Protein AF-A0A0G0CVB6-F1 (afdb_monomer)

Mean predicted aligned error: 8.04 Å

pLDDT: mean 78.11, std 15.66, range [34.97, 96.75]

InterPro domains:
  IPR036515 Transposase IS200-like superfamily [G3DSA:3.30.70.1290] (16-130)
  IPR036515 Transposase IS200-like superfamily [SSF143422] (37-88)

Structure (mmCIF, N/CA/C/O backbone):
data_AF-A0A0G0CVB6-F1
#
_entry.id   AF-A0A0G0CVB6-F1
#
loop_
_atom_site.group_PDB
_atom_site.id
_atom_site.type_symbol
_atom_site.label_atom_id
_atom_site.label_alt_id
_atom_site.label_comp_id
_atom_site.label_asym_id
_atom_site.label_entity_id
_atom_site.label_seq_id
_atom_site.pdbx_PDB_ins_code
_atom_site.Cartn_x
_atom_site.Cartn_y
_atom_site.Cartn_z
_atom_site.occupancy
_atom_site.B_iso_or_equiv
_atom_site.auth_seq_id
_atom_site.auth_comp_id
_atom_site.auth_asym_id
_atom_site.auth_atom_id
_atom_site.pdbx_PDB_model_num
ATOM 1 N N . MET A 1 1 ? 12.204 8.982 -23.604 1.00 40.16 1 MET A N 1
ATOM 2 C CA . MET A 1 1 ? 11.137 8.231 -22.911 1.00 40.16 1 MET A CA 1
ATOM 3 C C . MET A 1 1 ? 10.589 9.185 -21.859 1.00 40.16 1 MET A C 1
ATOM 5 O O . MET A 1 1 ? 11.362 9.600 -21.009 1.00 40.16 1 MET A O 1
ATOM 9 N N . ASN A 1 2 ? 9.362 9.689 -22.026 1.00 34.97 2 ASN A N 1
ATOM 10 C CA . ASN A 1 2 ? 8.803 10.719 -21.136 1.00 34.97 2 ASN A CA 1
ATOM 11 C C . ASN A 1 2 ? 8.639 10.155 -19.715 1.00 34.97 2 ASN A C 1
ATOM 13 O O . ASN A 1 2 ? 8.223 8.999 -19.600 1.00 34.97 2 ASN A O 1
ATOM 17 N N . PRO A 1 3 ? 8.914 10.923 -18.647 1.00 44.03 3 PRO A N 1
ATOM 18 C CA . PRO A 1 3 ? 8.557 10.484 -17.309 1.00 44.03 3 PRO A CA 1
ATOM 19 C C . PRO A 1 3 ? 7.025 10.456 -17.226 1.00 44.03 3 PRO A C 1
ATOM 21 O O . PRO A 1 3 ? 6.361 11.482 -17.336 1.00 44.03 3 PRO A O 1
ATOM 24 N N . ILE A 1 4 ? 6.458 9.257 -17.091 1.00 52.97 4 ILE A N 1
ATOM 25 C CA . ILE A 1 4 ? 5.010 9.013 -16.942 1.00 52.97 4 ILE A CA 1
ATOM 26 C C . ILE A 1 4 ? 4.499 9.503 -15.568 1.00 52.97 4 ILE A C 1
ATOM 28 O O . ILE A 1 4 ? 3.298 9.579 -15.325 1.00 52.97 4 ILE A O 1
ATOM 32 N N . ILE A 1 5 ? 5.404 9.863 -14.659 1.00 52.38 5 ILE A N 1
ATOM 33 C CA . ILE A 1 5 ? 5.138 10.044 -13.235 1.00 52.38 5 ILE A CA 1
ATOM 34 C C . ILE A 1 5 ? 5.742 11.378 -12.823 1.00 52.38 5 ILE A C 1
ATOM 36 O O . ILE A 1 5 ? 6.936 11.449 -12.571 1.00 52.38 5 ILE A O 1
ATOM 40 N N . LEU A 1 6 ? 4.944 12.444 -12.805 1.00 45.66 6 LEU A N 1
ATOM 41 C CA . LEU A 1 6 ? 5.377 13.705 -12.195 1.00 45.66 6 LEU A CA 1
ATOM 42 C C . LEU A 1 6 ? 4.565 14.089 -10.949 1.00 45.66 6 LEU A C 1
ATOM 44 O O . LEU A 1 6 ? 4.903 15.083 -10.331 1.00 45.66 6 LEU A O 1
ATOM 48 N N . ASP A 1 7 ? 3.527 13.327 -10.569 1.00 56.03 7 ASP A N 1
ATOM 49 C CA . ASP A 1 7 ? 2.565 13.750 -9.533 1.00 56.03 7 ASP A CA 1
ATOM 50 C C . ASP A 1 7 ? 1.809 12.556 -8.880 1.00 56.03 7 ASP A C 1
ATOM 52 O O . ASP A 1 7 ? 0.584 12.409 -8.993 1.00 56.03 7 ASP A O 1
ATOM 56 N N . PHE A 1 8 ? 2.519 11.644 -8.202 1.00 61.16 8 PHE A N 1
ATOM 57 C CA . PHE A 1 8 ? 1.892 10.543 -7.446 1.00 61.16 8 PHE A CA 1
ATOM 58 C C . PHE A 1 8 ? 2.161 10.665 -5.948 1.00 61.16 8 PHE A C 1
ATOM 60 O O . PHE A 1 8 ? 3.301 10.837 -5.518 1.00 61.16 8 PHE A O 1
ATOM 67 N N . PHE A 1 9 ? 1.101 10.525 -5.145 1.00 54.75 9 PHE A N 1
ATOM 68 C CA . PHE A 1 9 ? 1.210 10.468 -3.692 1.00 54.75 9 PHE A CA 1
ATOM 69 C C . PHE A 1 9 ? 0.761 9.109 -3.173 1.00 54.75 9 PHE A C 1
ATOM 71 O O . PHE A 1 9 ? -0.328 8.598 -3.443 1.00 54.75 9 PHE A O 1
ATOM 78 N N . PHE A 1 10 ? 1.638 8.520 -2.382 1.00 63.38 10 PHE A N 1
ATOM 79 C CA . PHE A 1 10 ? 1.414 7.251 -1.731 1.00 63.38 10 PHE A CA 1
ATOM 80 C C . PHE A 1 10 ? 0.739 7.459 -0.379 1.00 63.38 10 PHE A C 1
ATOM 82 O O . PHE A 1 10 ? 1.353 8.084 0.477 1.00 63.38 10 PHE A O 1
ATOM 89 N N . VAL A 1 11 ? -0.470 6.929 -0.153 1.00 56.19 11 VAL A N 1
ATOM 90 C CA . VAL A 1 11 ? -1.156 7.037 1.147 1.00 56.19 11 VAL A CA 1
ATOM 91 C C . VAL A 1 11 ? -1.375 5.659 1.757 1.00 56.19 11 VAL A C 1
ATOM 93 O O . VAL A 1 11 ? -1.956 4.762 1.144 1.00 56.19 11 VAL A O 1
ATOM 96 N N . TYR A 1 12 ? -0.943 5.485 3.003 1.00 61.19 12 TYR A N 1
ATOM 97 C CA . TYR A 1 12 ? -1.131 4.224 3.712 1.00 61.19 12 TYR A CA 1
ATOM 98 C C . TYR A 1 12 ? -1.530 4.414 5.177 1.00 61.19 12 TYR A C 1
ATOM 100 O O . TYR A 1 12 ? -1.256 5.444 5.799 1.00 61.19 12 TYR A O 1
ATOM 108 N N . PHE A 1 13 ? -2.187 3.383 5.715 1.00 61.81 13 PHE A N 1
ATOM 109 C CA . PHE A 1 13 ? -2.666 3.296 7.094 1.00 61.81 13 PHE A CA 1
ATOM 110 C C . PHE A 1 13 ? -2.200 2.018 7.758 1.00 61.81 13 PHE A C 1
ATOM 112 O O . PHE A 1 13 ? -2.210 0.964 7.129 1.00 61.81 13 PHE A O 1
ATOM 119 N N . ILE A 1 14 ? -1.916 2.084 9.057 1.00 56.88 14 ILE A N 1
ATOM 120 C CA . ILE A 1 14 ? -1.712 0.897 9.889 1.00 56.88 14 ILE A CA 1
ATOM 121 C C . ILE A 1 14 ? -2.954 0.700 10.765 1.00 56.88 14 ILE A C 1
ATOM 123 O O . ILE A 1 14 ? -3.260 1.528 11.628 1.00 56.88 14 ILE A O 1
ATOM 127 N N . PHE A 1 15 ? -3.666 -0.407 10.550 1.00 54.50 15 PHE A N 1
ATOM 128 C CA . PHE A 1 15 ? -4.798 -0.842 11.367 1.00 5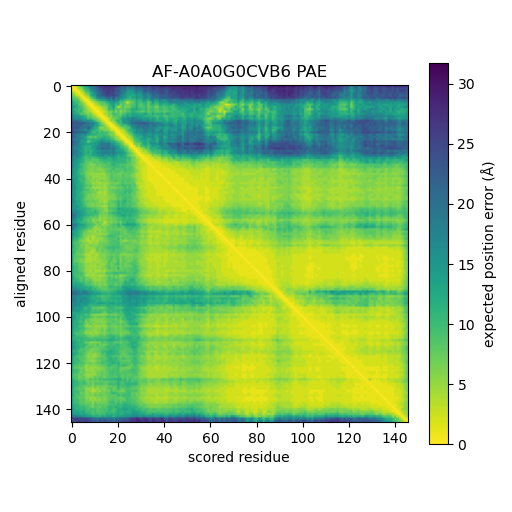4.50 15 PHE A CA 1
ATOM 129 C C . PHE A 1 15 ? -4.550 -2.263 11.887 1.00 54.50 15 PHE A C 1
ATOM 131 O O . PHE A 1 15 ? -4.541 -3.207 11.106 1.00 54.50 15 PHE A O 1
ATOM 138 N N . ASN A 1 16 ? -4.359 -2.438 13.202 1.00 51.78 16 ASN A N 1
ATOM 139 C CA . ASN A 1 16 ? -4.177 -3.757 13.838 1.00 51.78 16 ASN A CA 1
ATOM 140 C C . ASN A 1 16 ? -3.173 -4.680 13.104 1.00 51.78 16 ASN A C 1
ATOM 142 O O . ASN A 1 16 ? -3.514 -5.803 12.740 1.00 51.78 16 ASN A O 1
ATOM 146 N N . GLN A 1 17 ? -1.939 -4.209 12.875 1.00 50.50 17 GLN A N 1
ATOM 147 C CA . GLN A 1 17 ? -0.878 -4.918 12.123 1.00 50.50 17 GLN A CA 1
ATOM 148 C C . GLN A 1 17 ? -1.175 -5.160 10.627 1.00 50.50 17 GLN A C 1
ATOM 150 O O . GLN A 1 17 ? -0.349 -5.731 9.923 1.00 50.50 17 GLN A O 1
ATOM 155 N N . ILE A 1 18 ? -2.323 -4.710 10.111 1.00 53.06 18 ILE A N 1
ATOM 156 C CA . ILE A 1 18 ? -2.655 -4.740 8.687 1.00 53.06 18 ILE A CA 1
ATOM 157 C C . ILE A 1 18 ? -2.418 -3.342 8.124 1.00 53.06 18 ILE A C 1
ATOM 159 O O . ILE A 1 18 ? -3.075 -2.368 8.497 1.00 53.06 18 ILE A O 1
ATOM 163 N N . GLN A 1 19 ? -1.450 -3.244 7.222 1.00 54.12 19 GLN A N 1
ATOM 164 C CA . GLN A 1 19 ? -1.216 -2.039 6.444 1.00 54.12 19 GLN A CA 1
ATOM 165 C C . GLN A 1 19 ? -2.204 -1.999 5.270 1.00 54.12 19 GLN A C 1
ATOM 167 O O . GLN A 1 19 ? 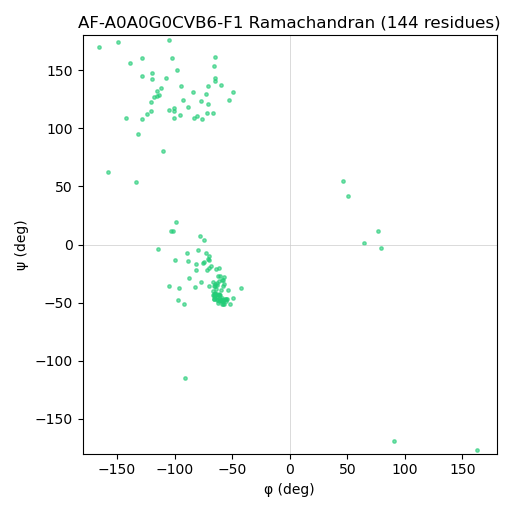-2.108 -2.818 4.353 1.00 54.12 19 GLN A O 1
ATOM 172 N N . LEU A 1 20 ? -3.161 -1.069 5.309 1.00 52.44 20 LEU A N 1
ATOM 173 C CA . LEU A 1 20 ? -4.108 -0.823 4.222 1.00 52.44 20 LEU A CA 1
ATOM 174 C C . LEU A 1 20 ? -3.543 0.268 3.305 1.00 52.44 20 LEU A C 1
ATOM 176 O O . LEU A 1 20 ? -3.224 1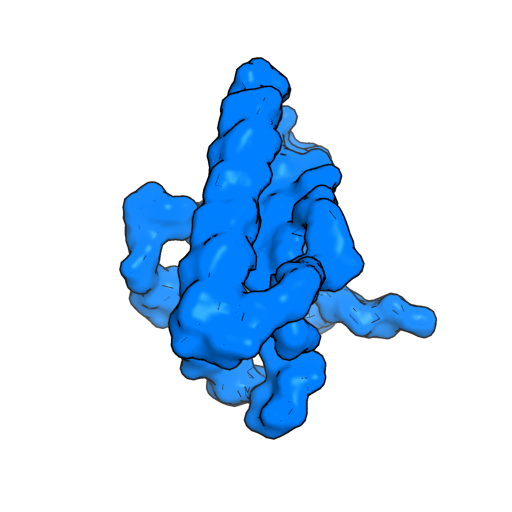.369 3.760 1.00 52.44 20 LEU A O 1
ATOM 180 N N . LEU A 1 21 ? -3.425 -0.054 2.018 1.00 49.84 21 LEU A N 1
ATOM 181 C CA . LEU A 1 21 ? -2.942 0.849 0.979 1.00 49.84 21 LEU A CA 1
ATOM 182 C C . LEU A 1 21 ? -4.101 1.550 0.271 1.00 49.84 21 LEU A C 1
ATOM 184 O O . LEU A 1 21 ? -5.038 0.885 -0.169 1.00 49.84 21 LEU A O 1
ATOM 188 N N . ILE A 1 22 ? -3.958 2.856 0.045 1.00 53.72 22 ILE A N 1
ATOM 189 C CA . ILE A 1 22 ? -4.740 3.610 -0.935 1.00 53.72 22 ILE A CA 1
ATOM 190 C C . ILE A 1 22 ? -3.745 4.377 -1.825 1.00 53.72 22 ILE A C 1
ATOM 192 O O . ILE A 1 22 ? -3.116 5.335 -1.386 1.00 53.72 22 ILE A O 1
ATOM 196 N N . ILE A 1 23 ? -3.575 3.959 -3.083 1.00 50.38 23 ILE A N 1
ATOM 197 C CA . ILE A 1 23 ? -2.792 4.739 -4.059 1.00 50.38 23 ILE A CA 1
ATOM 198 C C . ILE A 1 23 ? -3.666 5.907 -4.519 1.00 50.38 23 ILE A C 1
ATOM 200 O O . ILE A 1 23 ? -4.767 5.677 -5.019 1.00 50.38 23 ILE A O 1
ATOM 204 N N . LEU A 1 24 ? -3.188 7.145 -4.362 1.00 50.28 24 LEU A N 1
ATOM 205 C CA . LEU A 1 24 ? -3.894 8.343 -4.818 1.00 50.28 24 LEU A CA 1
ATOM 206 C C . LEU A 1 24 ? -3.036 9.109 -5.825 1.00 50.28 24 LEU A C 1
ATOM 208 O O . LEU A 1 24 ? -1.984 9.663 -5.512 1.00 50.28 24 LEU A O 1
ATOM 212 N N . VAL A 1 25 ? -3.520 9.169 -7.061 1.00 50.84 25 VAL A N 1
ATOM 213 C CA . VAL A 1 25 ? -2.938 10.025 -8.100 1.00 50.84 25 VAL A CA 1
ATOM 214 C C . VAL A 1 25 ? -3.265 11.473 -7.741 1.00 50.84 25 VAL A C 1
ATOM 216 O O . VAL A 1 25 ? -4.441 11.801 -7.580 1.00 50.84 25 VAL A O 1
ATOM 219 N N . SER A 1 26 ? -2.254 12.325 -7.556 1.00 50.38 26 SER A N 1
ATOM 220 C CA . SER A 1 26 ? -2.474 13.679 -7.037 1.00 50.38 26 SER A CA 1
ATOM 221 C C . SER A 1 26 ? -1.563 14.693 -7.718 1.00 50.38 26 SER A C 1
ATOM 223 O O . SER A 1 26 ? -0.386 14.765 -7.394 1.00 50.38 26 SER A O 1
ATOM 225 N N . ILE A 1 27 ? -2.139 15.548 -8.564 1.00 47.53 27 ILE A N 1
ATOM 226 C CA . ILE A 1 27 ? -1.517 16.820 -8.969 1.00 47.53 27 ILE A CA 1
ATOM 227 C C . ILE A 1 27 ? -1.422 17.720 -7.726 1.00 47.53 27 ILE A C 1
ATOM 229 O O . ILE A 1 27 ? -2.347 17.724 -6.911 1.00 47.53 27 ILE A O 1
ATOM 233 N N . LEU A 1 28 ? -0.355 18.512 -7.583 1.00 45.12 28 LEU A N 1
ATOM 234 C CA . LEU A 1 28 ? -0.051 19.368 -6.417 1.00 45.12 28 LEU A CA 1
ATOM 235 C C . LEU A 1 28 ? -1.258 20.152 -5.833 1.00 45.12 28 LEU A C 1
ATOM 237 O O . LEU A 1 28 ? -1.411 20.253 -4.617 1.00 45.12 28 LEU A O 1
ATOM 241 N N . HIS A 1 29 ? -2.171 20.652 -6.675 1.00 50.66 29 HIS A N 1
ATOM 242 C CA . HIS A 1 29 ? -3.380 21.397 -6.264 1.00 50.66 29 HIS A CA 1
ATOM 243 C C . HIS A 1 29 ? -4.514 20.523 -5.682 1.00 50.66 29 HIS A C 1
ATOM 245 O O . HIS A 1 29 ? -5.454 21.016 -5.060 1.00 50.66 29 HIS A O 1
ATOM 251 N N . ILE A 1 30 ? -4.451 19.211 -5.895 1.00 59.91 30 ILE A N 1
ATOM 252 C CA . ILE A 1 30 ? -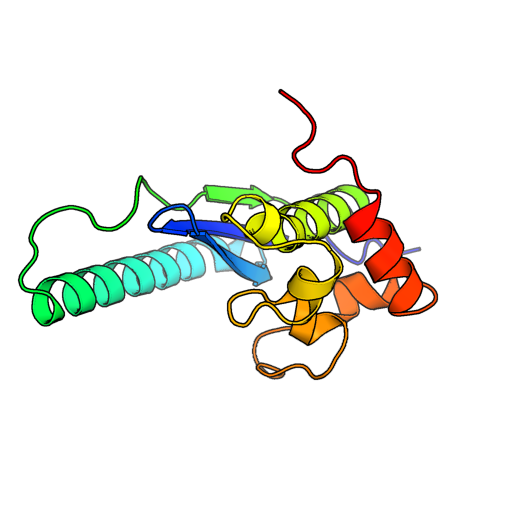5.433 18.217 -5.445 1.00 59.91 30 ILE A CA 1
ATOM 253 C C . ILE A 1 30 ? -5.077 17.717 -4.035 1.00 59.91 30 ILE A C 1
ATOM 255 O O . ILE A 1 30 ? -5.933 17.164 -3.342 1.00 59.91 30 ILE A O 1
ATOM 259 N N . LEU A 1 31 ? -3.854 17.983 -3.558 1.00 63.09 31 LEU A N 1
ATOM 260 C CA . LEU A 1 31 ? -3.372 17.492 -2.271 1.00 63.09 31 LEU A CA 1
ATOM 261 C C . LEU A 1 31 ? -4.266 17.910 -1.115 1.00 63.09 31 LEU A C 1
ATOM 263 O O . LEU A 1 31 ? -4.710 17.038 -0.384 1.00 63.09 31 LEU A O 1
ATOM 267 N N . GLU A 1 32 ? -4.617 19.187 -0.962 1.00 66.56 32 GLU A N 1
ATOM 268 C CA . GLU A 1 32 ? -5.479 19.614 0.153 1.00 66.56 32 GLU A CA 1
ATOM 269 C C . GLU A 1 32 ? -6.855 18.935 0.144 1.00 66.56 32 GLU A C 1
ATOM 271 O O . GLU A 1 32 ? -7.353 18.507 1.189 1.00 66.56 32 GLU A O 1
ATOM 276 N N . LYS A 1 33 ? -7.450 18.757 -1.041 1.00 71.25 33 LYS A N 1
ATOM 277 C CA . LYS A 1 33 ? -8.730 18.050 -1.189 1.00 71.25 33 LYS A CA 1
ATOM 278 C C . LYS A 1 33 ? -8.597 16.580 -0.799 1.00 71.25 33 LYS A C 1
ATOM 280 O O . LYS A 1 33 ? -9.456 16.054 -0.095 1.00 71.25 33 LYS A O 1
ATOM 285 N N . ILE A 1 34 ? -7.503 15.941 -1.203 1.00 74.56 34 ILE A N 1
ATOM 286 C CA . ILE A 1 34 ? -7.185 14.557 -0.850 1.00 74.56 34 ILE A CA 1
ATOM 287 C C . ILE A 1 34 ? -6.938 14.416 0.652 1.00 74.56 34 ILE A C 1
ATOM 289 O O . ILE A 1 34 ? -7.497 13.508 1.265 1.00 74.56 34 ILE A O 1
ATOM 293 N N . LYS A 1 35 ? -6.193 15.339 1.271 1.00 77.50 35 LYS A N 1
ATOM 294 C CA . LYS A 1 35 ? -5.965 15.356 2.723 1.00 77.50 35 LYS A CA 1
ATOM 295 C C . LYS A 1 35 ? -7.292 15.373 3.487 1.00 77.50 35 LYS A C 1
ATOM 297 O O . LYS A 1 35 ? -7.478 14.571 4.403 1.00 77.50 35 LYS A O 1
ATOM 302 N N . ASN A 1 36 ? -8.225 16.238 3.083 1.00 81.88 36 ASN A N 1
ATOM 303 C CA . ASN A 1 36 ? -9.550 16.334 3.700 1.00 81.88 36 ASN A CA 1
ATOM 304 C C . ASN A 1 36 ? -10.396 15.078 3.461 1.00 81.88 36 ASN A C 1
ATOM 306 O O . ASN A 1 36 ? -11.019 14.575 4.396 1.00 81.88 36 ASN A O 1
ATOM 310 N N . LEU A 1 37 ? -10.393 14.536 2.241 1.00 82.19 37 LEU A N 1
ATOM 311 C CA . LEU A 1 37 ? -11.111 13.303 1.915 1.00 82.19 37 LEU A CA 1
ATOM 312 C C . LEU A 1 37 ? -10.622 12.128 2.771 1.00 82.19 37 LEU A C 1
ATOM 314 O O . LEU A 1 37 ? -11.424 11.412 3.371 1.00 82.19 37 LEU A O 1
ATOM 318 N N . ILE A 1 38 ? -9.304 11.967 2.868 1.00 80.50 38 ILE A N 1
ATOM 319 C CA . ILE A 1 38 ? -8.662 10.949 3.693 1.00 80.50 38 ILE A CA 1
ATOM 320 C C . ILE A 1 38 ? -9.038 11.132 5.166 1.00 80.50 38 ILE A C 1
ATOM 322 O O . ILE A 1 38 ? -9.435 10.172 5.826 1.00 80.50 38 ILE A O 1
ATOM 326 N N . TYR A 1 39 ? -8.945 12.358 5.684 1.00 84.31 39 TYR A N 1
ATOM 327 C CA . TYR A 1 39 ? -9.321 12.660 7.061 1.00 84.31 39 TYR A CA 1
ATOM 328 C C . TYR A 1 39 ? -10.772 12.252 7.356 1.00 84.31 39 TYR A C 1
ATOM 330 O O . TYR A 1 39 ? -11.035 11.565 8.345 1.00 84.31 39 TYR A O 1
ATOM 338 N N . LEU A 1 40 ? -11.706 12.606 6.468 1.00 87.44 40 LEU A N 1
ATOM 339 C CA . LEU A 1 40 ? -13.117 12.241 6.597 1.00 87.44 40 LEU A CA 1
ATOM 340 C C . LEU A 1 40 ? -13.335 10.723 6.525 1.00 87.44 40 LEU A C 1
ATOM 342 O O . LEU A 1 40 ? -14.140 10.189 7.292 1.00 87.44 40 LEU A O 1
ATOM 346 N N . LEU A 1 41 ? -12.602 10.012 5.666 1.00 84.06 41 LEU A N 1
ATOM 347 C CA . LEU A 1 41 ? -12.654 8.551 5.567 1.00 84.06 41 LEU A CA 1
ATOM 348 C C . LEU A 1 41 ? -12.200 7.879 6.874 1.00 84.06 41 LEU A C 1
ATOM 350 O O . LEU A 1 41 ? -12.916 7.046 7.429 1.00 84.06 41 LEU A O 1
ATOM 354 N N . ILE A 1 42 ? -11.045 8.280 7.410 1.00 84.19 42 ILE A N 1
ATOM 355 C CA . ILE A 1 42 ? -10.508 7.754 8.676 1.00 84.19 42 ILE A CA 1
ATOM 356 C C . ILE A 1 42 ? -11.477 8.035 9.823 1.00 84.19 42 ILE A C 1
ATOM 358 O O . ILE A 1 42 ? -11.765 7.152 10.637 1.00 84.19 42 ILE A O 1
ATOM 362 N N . LEU A 1 43 ? -11.973 9.273 9.906 1.00 88.69 43 LEU A N 1
ATOM 363 C CA . LEU A 1 43 ? -12.843 9.718 10.985 1.00 88.69 43 LEU A CA 1
ATOM 364 C C . LEU A 1 43 ? -14.183 8.980 10.956 1.00 88.69 43 LEU A C 1
ATOM 366 O O . LEU A 1 43 ? -14.639 8.496 11.994 1.00 88.69 43 LEU A O 1
ATOM 370 N N . SER A 1 44 ? -14.805 8.879 9.780 1.00 90.00 44 SER A N 1
ATOM 371 C CA . SER A 1 44 ? -16.077 8.172 9.608 1.00 90.00 44 SER A CA 1
ATOM 372 C C . SER A 1 44 ? -15.934 6.685 9.933 1.00 90.00 44 SER A C 1
ATOM 374 O O . SER A 1 44 ? -16.733 6.162 10.713 1.00 90.00 44 SER A O 1
ATOM 376 N N . TYR A 1 45 ? -14.873 6.029 9.452 1.00 87.44 45 TYR A N 1
ATOM 377 C CA . TYR A 1 45 ? -14.606 4.627 9.768 1.00 87.44 45 TYR A CA 1
ATOM 378 C C . TYR A 1 45 ? -14.325 4.408 11.260 1.00 87.44 45 TYR A C 1
ATOM 380 O O . TYR A 1 45 ? -14.881 3.490 11.861 1.00 87.44 45 TYR A O 1
ATOM 388 N N . THR A 1 46 ? -13.533 5.284 11.890 1.00 88.12 46 THR A N 1
ATOM 389 C CA . THR A 1 46 ? -13.257 5.231 13.336 1.00 88.12 46 THR A CA 1
ATOM 390 C C . THR A 1 46 ? -14.544 5.322 14.147 1.00 88.12 46 THR A C 1
ATOM 392 O O . THR A 1 46 ? -14.775 4.500 15.034 1.00 88.12 46 THR A O 1
ATOM 395 N N . LYS A 1 47 ? -15.413 6.290 13.821 1.00 91.81 47 LYS A N 1
ATOM 396 C CA . LYS A 1 47 ? -16.712 6.464 14.487 1.00 91.81 47 LYS A CA 1
ATOM 397 C C . LYS A 1 47 ? -17.600 5.235 14.305 1.00 91.81 47 LYS A C 1
ATOM 399 O O . LYS A 1 47 ? -18.125 4.724 15.292 1.00 91.81 47 LYS A O 1
ATOM 404 N N . TYR A 1 48 ? -17.723 4.738 13.073 1.00 92.50 48 TYR A N 1
ATOM 405 C CA . TYR A 1 48 ? -18.499 3.536 12.764 1.00 92.50 48 TYR A CA 1
ATOM 406 C C . TYR A 1 48 ? -18.006 2.317 13.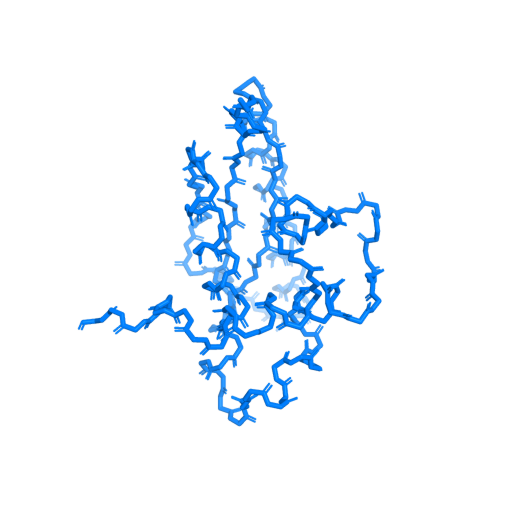552 1.00 92.50 48 TYR A C 1
ATOM 408 O O . TYR A 1 48 ? -18.797 1.644 14.211 1.00 92.50 48 TYR A O 1
ATOM 416 N N . PHE A 1 49 ? -16.701 2.041 13.517 1.00 89.38 49 PHE A N 1
ATOM 417 C CA . PHE A 1 49 ? -16.110 0.882 14.180 1.00 89.38 49 PHE A CA 1
ATOM 418 C C . PHE A 1 49 ? -16.300 0.954 15.698 1.00 89.38 49 PHE A C 1
ATOM 420 O O . PHE A 1 49 ? -16.742 -0.016 16.315 1.00 89.38 49 PHE A O 1
ATOM 427 N N . ASN A 1 50 ? -16.019 2.112 16.300 1.00 91.50 50 ASN A N 1
ATOM 428 C CA . ASN A 1 50 ? -16.188 2.318 17.734 1.00 91.50 50 ASN A CA 1
ATOM 429 C C . ASN A 1 50 ? -17.648 2.136 18.166 1.00 91.50 50 ASN A C 1
ATOM 431 O O . ASN A 1 50 ? -17.901 1.434 19.144 1.00 91.50 50 ASN A O 1
ATOM 435 N N . ALA A 1 51 ? -18.605 2.672 17.402 1.00 95.25 51 ALA A N 1
ATOM 436 C CA . ALA A 1 51 ? -20.029 2.476 17.665 1.00 95.25 51 ALA A CA 1
ATOM 437 C C . ALA A 1 51 ? -20.441 0.998 17.543 1.00 95.25 51 ALA A C 1
ATOM 439 O O . ALA A 1 51 ? -21.077 0.455 18.447 1.00 95.25 51 ALA A O 1
ATOM 440 N N . LYS A 1 52 ? -20.032 0.320 16.462 1.00 93.94 52 LYS A N 1
ATOM 441 C CA . LYS A 1 52 ? -20.372 -1.087 16.197 1.00 93.94 52 LYS A CA 1
ATOM 442 C C . LYS A 1 52 ? -19.847 -2.037 17.272 1.00 93.94 52 LYS A C 1
ATOM 444 O O . LYS A 1 52 ? -20.560 -2.945 17.686 1.00 93.94 52 LYS A O 1
ATOM 449 N N . TYR A 1 53 ? -18.607 -1.836 17.712 1.00 92.25 53 TYR A N 1
ATOM 450 C CA . TYR A 1 53 ? -17.933 -2.727 18.661 1.00 92.25 53 TYR A CA 1
ATOM 451 C C . TYR A 1 53 ? -17.922 -2.192 20.099 1.00 92.25 53 TYR A C 1
ATOM 453 O O . TYR A 1 53 ? -17.215 -2.744 20.938 1.00 92.25 53 TYR A O 1
ATOM 461 N N . LYS A 1 54 ? -18.695 -1.133 20.391 1.00 94.69 54 LYS A N 1
ATOM 462 C CA . LYS A 1 54 ? -18.789 -0.488 21.715 1.00 94.69 54 LYS A CA 1
ATOM 463 C C . LYS A 1 54 ? -17.415 -0.135 22.308 1.00 94.69 54 LYS A C 1
ATOM 465 O O . LYS A 1 54 ? -17.159 -0.349 23.490 1.00 94.69 54 LYS A O 1
ATOM 470 N N . ARG A 1 55 ? -16.514 0.380 21.467 1.00 91.88 55 ARG A N 1
ATOM 471 C CA . ARG A 1 55 ? -15.169 0.831 21.853 1.00 91.88 55 ARG A CA 1
ATOM 472 C C . ARG A 1 55 ? -15.113 2.350 21.957 1.00 91.88 55 ARG A C 1
ATOM 474 O O . ARG A 1 55 ? -15.915 3.058 21.356 1.00 91.88 55 ARG A O 1
ATOM 481 N N . THR A 1 56 ? -14.112 2.844 22.670 1.00 88.38 56 THR A N 1
ATOM 482 C CA . THR A 1 56 ? -13.759 4.264 22.745 1.00 88.38 56 THR A CA 1
ATOM 483 C C . THR A 1 56 ? -12.270 4.443 22.437 1.00 88.38 56 THR A C 1
ATOM 485 O O . THR A 1 56 ? -11.491 3.489 22.500 1.00 88.38 56 THR A O 1
ATOM 488 N N . GLY A 1 57 ? -11.872 5.663 22.069 1.00 85.56 57 GLY A N 1
ATOM 489 C CA . GLY A 1 57 ? -10.477 6.008 21.782 1.00 85.56 57 GLY A CA 1
ATOM 490 C C . GLY A 1 57 ? -10.051 5.828 20.321 1.00 85.56 57 GLY A C 1
ATOM 491 O O . GLY A 1 57 ? -10.874 5.662 19.415 1.00 85.56 57 GLY A O 1
ATOM 492 N N . HIS A 1 58 ? -8.738 5.925 20.100 1.00 83.25 58 HIS A N 1
ATOM 493 C CA . HIS A 1 58 ? -8.123 5.875 18.775 1.00 83.25 58 HIS A CA 1
ATOM 494 C C . HIS A 1 58 ? -8.182 4.467 18.175 1.00 83.25 58 HIS A C 1
ATOM 496 O O . HIS A 1 58 ? -7.911 3.475 18.852 1.00 83.25 58 HIS A O 1
ATOM 502 N N . LEU A 1 59 ? -8.525 4.393 16.886 1.00 84.06 59 LEU A N 1
ATOM 503 C CA . LEU A 1 59 ? -8.565 3.140 16.131 1.00 84.06 59 LEU A CA 1
ATOM 504 C C . LEU A 1 59 ? -7.274 2.884 15.338 1.00 84.06 59 LEU A C 1
ATOM 506 O O . LEU A 1 59 ? -6.823 1.746 15.229 1.00 84.06 59 LEU A O 1
ATOM 510 N N . PHE A 1 60 ? -6.695 3.947 14.785 1.00 82.12 60 PHE A N 1
ATOM 511 C CA . PHE A 1 60 ? -5.463 3.918 14.001 1.00 82.12 60 PHE A CA 1
ATOM 512 C C . PHE A 1 60 ? -4.268 4.306 14.876 1.00 82.12 60 PHE A C 1
ATOM 514 O O . PHE A 1 60 ? -4.414 5.093 15.810 1.00 82.12 60 PHE A O 1
ATOM 521 N N . GLN A 1 61 ? -3.085 3.777 14.557 1.00 75.62 61 GLN A N 1
ATOM 522 C CA . GLN A 1 61 ? -1.851 4.000 15.330 1.00 75.62 61 GLN A CA 1
ATOM 523 C C . GLN A 1 61 ? -1.179 5.364 15.073 1.00 75.62 61 GLN A C 1
ATOM 525 O O . GLN A 1 61 ? -0.082 5.611 15.561 1.00 75.62 61 GLN A O 1
ATOM 530 N N . GLY A 1 62 ? -1.821 6.255 14.315 1.00 77.06 62 GLY A N 1
ATOM 531 C CA . GLY A 1 62 ? -1.297 7.576 13.988 1.00 77.06 62 GLY A CA 1
ATOM 532 C C . GLY A 1 62 ? -2.007 8.206 12.787 1.00 77.06 62 GLY A C 1
ATOM 533 O O . GLY A 1 62 ? -2.963 7.622 12.261 1.00 77.06 62 GLY A O 1
ATOM 534 N N . PRO A 1 63 ? -1.562 9.400 12.357 1.00 74.00 63 PRO A N 1
ATOM 535 C CA . PRO A 1 63 ? -2.000 9.991 11.098 1.00 74.00 63 PRO A CA 1
ATOM 536 C C . PRO A 1 63 ? -1.544 9.138 9.904 1.00 74.00 63 PRO A C 1
ATOM 538 O O . PRO A 1 63 ? -0.618 8.334 10.016 1.00 74.00 63 PRO A O 1
ATOM 541 N N . TYR A 1 64 ? -2.177 9.337 8.746 1.00 75.56 64 TYR A N 1
ATOM 542 C CA . TYR A 1 64 ? -1.640 8.785 7.503 1.00 75.56 64 TYR A CA 1
ATOM 543 C C . TYR A 1 64 ? -0.316 9.442 7.161 1.00 75.56 64 TYR A C 1
ATOM 545 O O . TYR A 1 64 ? -0.068 10.601 7.499 1.00 75.56 64 TYR A O 1
ATOM 553 N N . GLN A 1 65 ? 0.497 8.702 6.426 1.00 72.44 65 GLN A N 1
ATOM 554 C CA . GLN A 1 65 ? 1.683 9.245 5.797 1.00 72.44 65 GLN A CA 1
ATOM 555 C C . GLN A 1 65 ? 1.451 9.346 4.296 1.00 72.44 65 GLN A C 1
ATOM 557 O O . GLN A 1 65 ? 0.776 8.497 3.708 1.00 72.44 65 GLN A O 1
ATOM 562 N N . ALA A 1 66 ? 1.991 10.414 3.712 1.00 74.81 66 ALA A N 1
ATOM 563 C CA . ALA A 1 66 ? 1.984 10.652 2.283 1.00 74.81 66 ALA A CA 1
ATOM 564 C C . ALA A 1 66 ? 3.430 10.758 1.795 1.00 74.81 66 ALA A C 1
ATOM 566 O O . ALA A 1 66 ? 4.172 11.600 2.299 1.00 74.81 66 ALA A O 1
ATOM 567 N N . VAL A 1 67 ? 3.825 9.913 0.846 1.00 75.31 67 VAL A N 1
ATOM 568 C CA . VAL A 1 67 ? 5.164 9.955 0.238 1.00 75.31 67 VAL A CA 1
ATOM 569 C C . VAL A 1 67 ? 5.021 10.359 -1.223 1.00 75.31 67 VAL A C 1
ATOM 571 O O . VAL A 1 67 ? 4.195 9.787 -1.937 1.00 75.31 67 VAL A O 1
ATOM 574 N N . HIS A 1 68 ? 5.791 11.364 -1.640 1.00 80.19 68 HIS A N 1
ATOM 575 C CA . HIS A 1 68 ? 5.890 11.756 -3.041 1.00 80.19 68 HIS A CA 1
ATOM 576 C C . HIS A 1 68 ? 6.701 10.704 -3.800 1.00 80.19 68 HIS A C 1
ATOM 578 O O . HIS A 1 68 ? 7.767 10.300 -3.330 1.00 80.19 68 HIS A O 1
ATOM 584 N N . VAL A 1 69 ? 6.161 10.233 -4.923 1.00 81.00 69 VAL A N 1
ATOM 585 C CA . VAL A 1 69 ? 6.812 9.232 -5.771 1.00 81.00 69 VAL A CA 1
ATOM 586 C C . VAL A 1 69 ? 7.463 9.939 -6.951 1.00 81.00 69 VAL A C 1
ATOM 588 O O . VAL A 1 69 ? 6.765 10.449 -7.825 1.00 81.00 69 VAL A O 1
ATOM 591 N N . GLU A 1 70 ? 8.789 9.981 -6.947 1.00 81.75 70 GLU A N 1
ATOM 592 C CA . GLU A 1 70 ? 9.608 10.748 -7.890 1.00 81.75 70 GLU A CA 1
ATOM 593 C C . GLU A 1 70 ? 9.917 9.965 -9.168 1.00 81.75 70 GLU A C 1
ATOM 595 O O . GLU A 1 70 ? 10.070 10.558 -10.235 1.00 81.75 70 GLU A O 1
ATOM 600 N N . ASP A 1 71 ? 9.973 8.634 -9.081 1.00 84.44 71 ASP A N 1
ATOM 601 C CA . ASP A 1 71 ? 10.327 7.784 -10.210 1.00 84.44 71 ASP A CA 1
ATOM 602 C C . ASP A 1 71 ? 9.650 6.399 -10.186 1.00 84.44 71 ASP A C 1
ATOM 604 O O . ASP A 1 71 ? 8.928 6.003 -9.262 1.00 84.44 71 ASP A O 1
ATOM 608 N N . ASN A 1 72 ? 9.873 5.656 -11.272 1.00 88.00 72 ASN A N 1
ATOM 609 C CA . ASN A 1 72 ? 9.372 4.297 -11.443 1.00 88.00 72 ASN A CA 1
ATOM 610 C C . ASN A 1 72 ? 9.985 3.310 -10.443 1.00 88.00 72 ASN A C 1
ATOM 612 O O . ASN A 1 72 ? 9.295 2.395 -10.006 1.00 88.00 72 ASN A O 1
ATOM 616 N N . GLU A 1 73 ? 11.257 3.464 -10.079 1.00 90.56 73 GLU A N 1
ATOM 617 C CA . GLU A 1 73 ? 11.928 2.540 -9.164 1.00 90.56 73 GLU A CA 1
ATOM 618 C C . GLU A 1 73 ? 11.289 2.610 -7.775 1.00 90.56 73 GLU A C 1
ATOM 620 O O . GLU A 1 73 ? 10.900 1.584 -7.209 1.00 90.56 73 GLU A O 1
ATOM 625 N N . GLN A 1 74 ? 11.058 3.823 -7.277 1.00 87.00 74 GLN A N 1
ATOM 626 C CA . GLN A 1 74 ? 10.342 4.087 -6.040 1.00 87.00 74 GLN A CA 1
ATOM 627 C C . GLN A 1 74 ? 8.899 3.571 -6.109 1.00 87.00 74 GLN A C 1
ATOM 629 O O . GLN A 1 74 ? 8.428 2.947 -5.153 1.00 87.00 74 GLN A O 1
ATOM 634 N N . LEU A 1 75 ? 8.196 3.770 -7.235 1.00 86.94 75 LEU A N 1
ATOM 635 C CA . LEU A 1 75 ? 6.846 3.230 -7.436 1.00 86.94 75 LEU A CA 1
ATOM 636 C C . LEU A 1 75 ? 6.827 1.697 -7.328 1.00 86.94 75 LEU A C 1
ATOM 638 O O . LEU A 1 75 ? 5.976 1.128 -6.636 1.00 86.94 75 LEU A O 1
ATOM 642 N N . LEU A 1 76 ? 7.762 1.024 -8.001 1.00 91.19 76 LEU A N 1
ATOM 643 C CA . LEU A 1 76 ? 7.880 -0.430 -7.987 1.00 91.19 76 LEU A CA 1
ATOM 644 C C . LEU A 1 76 ? 8.263 -0.943 -6.594 1.00 91.19 76 LEU A C 1
ATOM 646 O O . LEU A 1 76 ? 7.641 -1.889 -6.102 1.00 91.19 76 LEU A O 1
ATOM 650 N N . HIS A 1 77 ? 9.219 -0.296 -5.923 1.00 90.00 77 HIS A N 1
ATOM 651 C CA . HIS A 1 77 ? 9.607 -0.627 -4.553 1.00 90.00 77 HIS A CA 1
ATOM 652 C C . HIS A 1 77 ? 8.420 -0.512 -3.589 1.00 90.00 77 HIS A C 1
ATOM 654 O O . HIS A 1 77 ? 8.138 -1.454 -2.845 1.00 90.00 77 HIS A O 1
ATOM 660 N N . LEU A 1 78 ? 7.672 0.597 -3.641 1.00 86.56 78 LEU A N 1
ATOM 661 C CA . LEU A 1 78 ? 6.461 0.781 -2.841 1.00 86.56 78 LEU A CA 1
ATOM 662 C C . LEU A 1 78 ? 5.447 -0.322 -3.137 1.00 86.56 78 LEU A C 1
ATOM 664 O O . LEU A 1 78 ? 4.965 -0.968 -2.208 1.00 86.56 78 LEU A O 1
ATOM 668 N N . SER A 1 79 ? 5.170 -0.602 -4.413 1.00 89.12 79 SER A N 1
ATOM 669 C CA . SER A 1 79 ? 4.255 -1.677 -4.799 1.00 89.12 79 SER A CA 1
ATOM 670 C C . SER A 1 79 ? 4.644 -3.024 -4.181 1.00 89.12 79 SER A C 1
ATOM 672 O O . SER A 1 79 ? 3.779 -3.703 -3.620 1.00 89.12 79 SER A O 1
ATOM 674 N N . ALA A 1 80 ? 5.923 -3.405 -4.256 1.00 91.06 80 ALA A N 1
ATOM 675 C CA . ALA A 1 80 ? 6.417 -4.640 -3.657 1.00 91.06 80 ALA A CA 1
ATOM 676 C C . ALA A 1 80 ? 6.299 -4.617 -2.130 1.00 91.06 80 ALA A C 1
ATOM 678 O O . ALA A 1 80 ? 5.831 -5.596 -1.546 1.00 91.06 80 ALA A O 1
A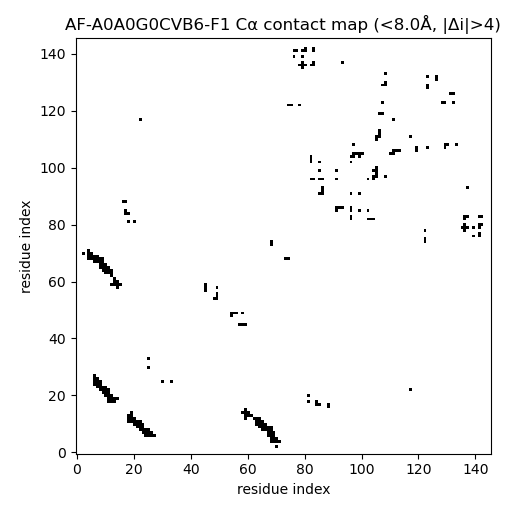TOM 679 N N . TYR A 1 81 ? 6.643 -3.495 -1.490 1.00 87.75 81 TYR A N 1
ATOM 680 C CA . TYR A 1 81 ? 6.501 -3.303 -0.049 1.00 87.75 81 TYR A CA 1
ATOM 681 C C . TYR A 1 81 ? 5.076 -3.631 0.408 1.00 87.75 81 TYR A C 1
ATOM 683 O O . TYR A 1 81 ? 4.901 -4.483 1.281 1.00 87.75 81 TYR A O 1
ATOM 691 N N . ILE A 1 82 ? 4.049 -3.053 -0.234 1.00 84.56 82 ILE A N 1
ATOM 692 C CA . ILE A 1 82 ? 2.657 -3.309 0.172 1.00 84.56 82 ILE A CA 1
ATOM 693 C C . ILE A 1 82 ? 2.263 -4.752 -0.064 1.00 84.56 82 ILE A C 1
ATOM 695 O O . ILE A 1 82 ? 1.643 -5.383 0.792 1.00 84.56 82 ILE A O 1
ATOM 699 N N . HIS A 1 83 ? 2.571 -5.285 -1.242 1.00 88.19 83 HIS A N 1
ATOM 700 C CA . HIS A 1 83 ? 2.154 -6.639 -1.574 1.00 88.19 83 HIS A CA 1
ATOM 701 C C . HIS A 1 83 ? 2.879 -7.687 -0.737 1.00 88.19 83 HIS A C 1
ATOM 703 O O . HIS A 1 83 ? 2.341 -8.779 -0.575 1.00 88.19 83 HIS A O 1
ATOM 709 N N . LYS A 1 84 ? 4.013 -7.342 -0.110 1.00 87.62 84 LYS A N 1
ATOM 710 C CA . LYS A 1 84 ? 4.667 -8.142 0.932 1.00 87.62 84 LYS A CA 1
ATOM 711 C C . LYS A 1 84 ? 4.053 -7.957 2.328 1.00 87.62 84 LYS A C 1
ATOM 713 O O . LYS A 1 84 ? 4.252 -8.848 3.150 1.00 87.62 84 LYS A O 1
ATOM 718 N N . ASN A 1 85 ? 3.257 -6.914 2.605 1.00 83.12 85 ASN A N 1
ATOM 719 C CA . ASN A 1 85 ? 2.642 -6.675 3.927 1.00 83.12 85 ASN A CA 1
ATOM 720 C C . ASN A 1 85 ? 1.940 -7.894 4.525 1.00 83.12 85 ASN A C 1
ATOM 722 O O . ASN A 1 85 ? 2.186 -8.195 5.693 1.00 83.12 85 ASN A O 1
ATOM 726 N N . PRO A 1 86 ? 1.113 -8.650 3.774 1.00 84.44 86 PRO A N 1
ATOM 727 C CA . PRO A 1 86 ? 0.439 -9.798 4.359 1.00 84.44 86 PRO A CA 1
ATOM 728 C C . PRO A 1 86 ? 1.394 -10.884 4.871 1.00 84.44 86 PRO A C 1
ATOM 730 O O . PRO A 1 86 ? 0.972 -11.666 5.713 1.00 84.44 86 PRO A O 1
ATOM 733 N N . LYS A 1 87 ? 2.660 -10.940 4.416 1.00 83.62 87 LYS A N 1
ATOM 734 C CA . LYS A 1 87 ? 3.659 -11.908 4.912 1.00 83.62 87 LYS A CA 1
ATOM 735 C C . LYS A 1 87 ? 4.007 -11.700 6.393 1.00 83.62 87 LYS A C 1
ATOM 737 O O . LYS A 1 87 ? 4.466 -12.638 7.034 1.00 83.62 87 LYS A O 1
ATOM 742 N N . GLU A 1 88 ? 3.769 -10.511 6.951 1.00 79.00 88 GLU A N 1
ATOM 743 C CA . GLU A 1 88 ? 3.957 -10.233 8.387 1.00 79.00 88 GLU A CA 1
ATOM 744 C C . GLU A 1 88 ? 2.853 -10.857 9.256 1.00 79.00 88 GLU A C 1
ATOM 746 O O . GLU A 1 88 ? 2.996 -10.996 10.472 1.00 79.00 88 GLU A O 1
ATOM 751 N N . ILE A 1 89 ? 1.747 -11.277 8.639 1.00 77.31 89 ILE A N 1
ATOM 752 C CA . ILE A 1 89 ? 0.650 -11.955 9.318 1.00 77.31 89 ILE A CA 1
ATOM 753 C C . ILE A 1 89 ? 0.985 -13.444 9.418 1.00 77.31 89 ILE A C 1
ATOM 755 O O . ILE A 1 89 ? 1.327 -14.098 8.427 1.00 77.31 89 ILE A O 1
ATOM 759 N N . LYS A 1 90 ? 0.836 -14.014 10.622 1.00 67.44 90 LYS A N 1
ATOM 760 C CA . LYS A 1 90 ? 1.075 -15.445 10.863 1.00 67.44 90 LYS A CA 1
ATOM 761 C C . LYS A 1 90 ? 0.337 -16.298 9.818 1.00 67.44 90 LYS A C 1
ATOM 763 O O . LYS A 1 90 ? -0.865 -16.142 9.614 1.00 67.44 90 LYS A O 1
ATOM 768 N N . ASN A 1 91 ? 1.056 -17.247 9.217 1.00 74.81 91 ASN A N 1
ATOM 769 C CA . ASN A 1 91 ? 0.562 -18.250 8.260 1.00 74.81 91 ASN A CA 1
ATOM 770 C C . ASN A 1 91 ? 0.284 -17.785 6.818 1.00 74.81 91 ASN A C 1
ATOM 772 O O . ASN A 1 91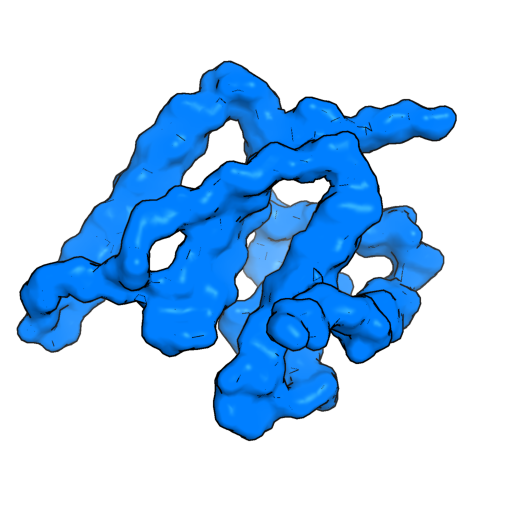 ? -0.298 -18.571 6.054 1.00 74.81 91 ASN A O 1
ATOM 776 N N . VAL A 1 92 ? 0.713 -16.586 6.409 1.00 77.81 92 VAL A N 1
ATOM 777 C CA . VAL A 1 92 ? 0.705 -16.168 4.996 1.00 77.81 92 VAL A CA 1
ATOM 778 C C . VAL A 1 92 ? 2.077 -16.433 4.369 1.00 77.81 92 VAL A C 1
ATOM 780 O O . VAL A 1 92 ? 3.063 -15.788 4.698 1.00 77.81 92 VAL A O 1
ATOM 783 N N . ASN A 1 93 ? 2.148 -17.397 3.449 1.00 79.19 93 ASN A N 1
ATOM 784 C CA . ASN A 1 93 ? 3.343 -17.678 2.644 1.00 79.19 93 ASN A CA 1
ATOM 785 C C . ASN A 1 93 ? 3.164 -17.167 1.202 1.00 79.19 93 ASN A C 1
ATOM 787 O O . ASN A 1 93 ? 2.073 -16.735 0.831 1.00 79.19 93 ASN A O 1
ATOM 791 N N . ASN A 1 94 ? 4.199 -17.272 0.359 1.00 75.44 94 ASN A N 1
ATOM 792 C CA . ASN A 1 94 ? 4.152 -16.787 -1.032 1.00 75.44 94 ASN A CA 1
ATOM 793 C C . ASN A 1 94 ? 2.952 -17.342 -1.827 1.00 75.44 94 ASN A C 1
ATOM 795 O O . ASN A 1 94 ? 2.303 -16.602 -2.560 1.00 75.44 94 ASN A O 1
ATOM 799 N N . LYS A 1 95 ? 2.596 -18.622 -1.633 1.00 74.75 95 LYS A N 1
ATOM 800 C CA . LYS A 1 95 ? 1.441 -19.246 -2.309 1.00 74.75 95 LYS A CA 1
ATOM 801 C C . LYS A 1 95 ? 0.107 -18.636 -1.868 1.00 74.75 95 LYS A C 1
ATOM 803 O O . LYS A 1 95 ? -0.810 -18.507 -2.673 1.00 74.75 95 LYS A O 1
ATOM 808 N N . LYS A 1 96 ? -0.008 -18.266 -0.591 1.00 81.94 96 LYS A N 1
ATOM 809 C CA . LYS A 1 96 ? -1.201 -17.615 -0.032 1.00 81.94 96 LYS A CA 1
ATOM 810 C C . LYS A 1 96 ? -1.246 -16.118 -0.315 1.00 81.94 96 LYS A C 1
ATOM 812 O O . LYS A 1 96 ? -2.335 -15.560 -0.302 1.00 81.94 96 LYS A O 1
ATOM 817 N N . LEU A 1 97 ? -0.106 -15.488 -0.601 1.00 83.31 97 LEU A N 1
ATOM 818 C CA . LEU A 1 97 ? -0.016 -14.049 -0.839 1.00 83.31 97 LEU A CA 1
ATOM 819 C C . LEU A 1 97 ? -0.899 -13.605 -2.011 1.00 83.31 97 LEU A C 1
ATOM 821 O O . LEU A 1 97 ? -1.667 -12.658 -1.876 1.00 83.31 97 LEU A O 1
ATOM 825 N N . ILE A 1 98 ? -0.848 -14.349 -3.122 1.00 86.81 98 ILE A N 1
ATOM 826 C CA . ILE A 1 98 ? -1.644 -14.084 -4.335 1.00 86.81 98 ILE A CA 1
ATOM 827 C C . ILE A 1 98 ? -3.147 -14.168 -4.057 1.00 86.81 98 ILE A C 1
ATOM 829 O O . ILE A 1 98 ? -3.925 -13.468 -4.684 1.00 86.81 98 ILE A O 1
ATOM 833 N N . LYS A 1 99 ? -3.568 -15.021 -3.119 1.00 86.25 99 LYS A N 1
ATOM 834 C CA . LYS A 1 99 ? -4.984 -15.236 -2.786 1.00 86.25 99 LYS A CA 1
ATOM 835 C C . LYS A 1 99 ? -5.398 -14.533 -1.496 1.00 86.25 99 LYS A C 1
ATOM 837 O O . LYS A 1 99 ? -6.466 -14.831 -0.967 1.00 86.25 99 LYS A O 1
ATOM 842 N N . TYR A 1 100 ? -4.560 -13.648 -0.953 1.00 85.50 100 TYR A N 1
ATOM 843 C CA . TYR A 1 100 ? -4.854 -12.998 0.315 1.00 85.50 100 TYR A CA 1
ATOM 844 C C . TYR A 1 100 ? -5.991 -11.980 0.126 1.00 85.50 100 TYR A C 1
ATOM 846 O O . TYR A 1 100 ? -5.777 -10.968 -0.544 1.00 85.50 100 TYR A O 1
ATOM 854 N N . PRO A 1 101 ? -7.189 -12.201 0.711 1.00 82.44 101 PRO A N 1
ATOM 855 C CA . PRO A 1 101 ? -8.394 -11.433 0.379 1.00 82.44 101 PRO A CA 1
ATOM 856 C C . PRO A 1 101 ? -8.255 -9.923 0.596 1.00 82.44 101 PRO A C 1
ATOM 858 O O . PRO A 1 101 ? -8.847 -9.133 -0.138 1.00 82.44 101 PRO A O 1
ATOM 861 N N . TRP A 1 102 ? -7.436 -9.534 1.574 1.00 82.88 102 TRP A N 1
ATOM 862 C CA . TRP A 1 102 ? -7.237 -8.150 2.006 1.00 82.88 102 TRP A CA 1
ATOM 863 C C . TRP A 1 102 ? -5.983 -7.501 1.406 1.00 82.88 102 TRP A C 1
ATOM 865 O O . TRP A 1 102 ? -5.475 -6.526 1.946 1.00 82.88 102 TRP A O 1
ATOM 875 N N . SER A 1 103 ? -5.463 -8.052 0.307 1.00 85.69 103 SER A N 1
ATOM 876 C CA . SER A 1 103 ? -4.387 -7.448 -0.483 1.00 85.69 103 SER A CA 1
ATOM 877 C C . SER A 1 103 ? -4.859 -7.179 -1.902 1.00 85.69 103 SER A C 1
ATOM 879 O O . SER A 1 103 ? -5.570 -8.003 -2.487 1.00 85.69 103 SER A O 1
ATOM 881 N N . SER A 1 104 ? -4.401 -6.055 -2.461 1.00 88.06 104 SER A N 1
ATOM 882 C CA . SER A 1 104 ? -4.583 -5.742 -3.876 1.00 88.06 104 SER A CA 1
ATOM 883 C C . SER A 1 104 ? -3.697 -6.580 -4.795 1.00 88.06 104 SER A C 1
ATOM 885 O O . SER A 1 104 ? -3.874 -6.549 -6.003 1.00 88.06 104 SER A O 1
ATOM 887 N N . PHE A 1 105 ? -2.771 -7.381 -4.261 1.00 90.44 105 PHE A N 1
ATOM 888 C CA . PHE A 1 105 ? -1.885 -8.214 -5.078 1.00 90.44 105 PHE A CA 1
ATOM 889 C C . PHE A 1 105 ? -2.662 -9.177 -5.986 1.00 90.44 105 PHE A C 1
ATOM 891 O O . PHE A 1 105 ? -2.299 -9.387 -7.142 1.00 90.44 105 PHE A O 1
ATOM 898 N N . GLN A 1 106 ? -3.790 -9.702 -5.500 1.00 90.00 106 GLN A N 1
ATOM 899 C CA . GLN A 1 106 ? -4.672 -10.534 -6.314 1.00 90.00 106 GLN A CA 1
ATOM 900 C C . GLN A 1 106 ? -5.295 -9.757 -7.478 1.00 90.00 106 GLN A C 1
ATOM 902 O O . GLN A 1 106 ? -5.455 -10.321 -8.551 1.00 90.00 106 GLN A O 1
ATOM 907 N N . ASP A 1 107 ? -5.585 -8.468 -7.290 1.00 90.62 107 ASP A N 1
ATOM 908 C CA . ASP A 1 107 ? -6.196 -7.604 -8.303 1.00 90.62 107 ASP A CA 1
ATOM 909 C C . ASP A 1 107 ? -5.216 -7.262 -9.436 1.00 90.62 107 ASP A C 1
ATOM 911 O O . ASP A 1 107 ? -5.625 -6.947 -10.551 1.00 90.62 107 ASP A O 1
ATOM 915 N N . TYR A 1 108 ? -3.909 -7.363 -9.169 1.00 92.38 108 TYR A N 1
ATOM 916 C CA . TYR A 1 108 ? -2.855 -7.207 -10.174 1.00 92.38 108 TYR A CA 1
ATOM 917 C C . TYR A 1 108 ? -2.644 -8.503 -10.968 1.00 92.38 108 TYR A C 1
ATOM 919 O O . TYR A 1 108 ? -2.371 -8.476 -12.169 1.00 92.38 108 TYR A O 1
ATOM 927 N N . ILE A 1 109 ? -2.756 -9.656 -10.304 1.00 92.38 109 ILE A N 1
ATOM 928 C CA . ILE A 1 109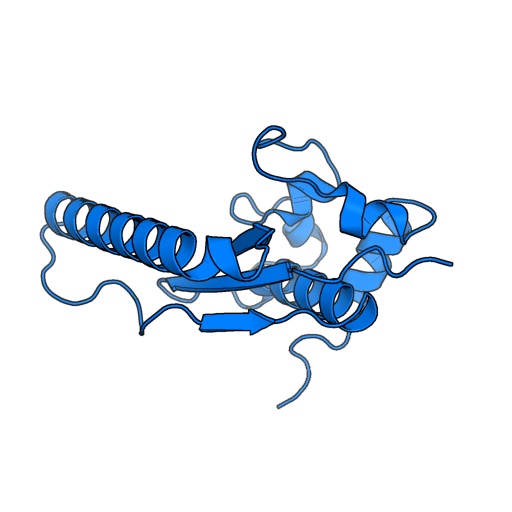 ? -2.402 -10.955 -10.889 1.00 92.38 109 ILE A CA 1
ATOM 929 C C . ILE A 1 109 ? -3.606 -11.620 -11.551 1.00 92.38 109 ILE A C 1
ATOM 931 O O . ILE A 1 109 ? -3.527 -12.047 -12.703 1.00 92.38 109 ILE A O 1
ATOM 935 N N . LEU A 1 110 ? -4.710 -11.718 -10.820 1.00 91.62 110 LEU A N 1
ATOM 936 C CA . LEU A 1 110 ? -5.934 -12.390 -11.228 1.00 91.62 110 LEU A CA 1
ATOM 937 C C . LEU A 1 110 ? -6.849 -11.368 -11.916 1.00 91.62 110 LEU A C 1
ATOM 939 O O . LEU A 1 110 ? -6.501 -10.836 -12.975 1.00 91.62 110 LEU A O 1
ATOM 943 N N . GLU A 1 111 ? -7.989 -11.090 -11.295 1.00 91.00 111 GLU A N 1
ATOM 944 C CA . GLU A 1 111 ? -9.016 -10.166 -11.742 1.00 91.00 111 GLU A CA 1
ATOM 945 C C . GLU A 1 111 ? -9.069 -8.963 -10.805 1.00 91.00 111 GLU A C 1
ATOM 947 O O . GLU A 1 111 ? -9.047 -9.111 -9.582 1.00 91.00 111 GLU A O 1
ATOM 952 N N . ASN A 1 112 ? -9.140 -7.771 -11.391 1.00 89.94 112 ASN A N 1
ATOM 953 C CA . ASN A 1 112 ? -9.245 -6.535 -10.639 1.00 89.94 112 ASN A CA 1
ATOM 954 C C . ASN A 1 112 ? -10.673 -6.369 -10.113 1.00 89.94 112 ASN A C 1
ATOM 956 O O . ASN A 1 112 ? -11.580 -6.061 -10.882 1.00 89.94 112 ASN A O 1
ATOM 960 N N . ARG A 1 113 ? -10.860 -6.531 -8.801 1.00 89.25 113 ARG A N 1
ATOM 961 C CA . ARG A 1 113 ? -12.159 -6.373 -8.127 1.00 89.25 113 ARG A CA 1
ATOM 962 C C . ARG A 1 113 ? -12.624 -4.915 -8.053 1.00 89.25 113 ARG A C 1
ATOM 964 O O . ARG A 1 113 ? -13.772 -4.673 -7.698 1.00 89.25 113 ARG A O 1
ATOM 971 N N . TRP A 1 114 ? -11.742 -3.956 -8.346 1.00 85.88 114 TRP A N 1
ATOM 972 C CA . TRP A 1 114 ? -11.969 -2.520 -8.167 1.00 85.88 114 TRP A CA 1
ATOM 973 C C . TRP A 1 114 ? -11.549 -1.707 -9.406 1.00 85.88 114 TRP A C 1
ATOM 975 O O . TRP A 1 114 ? -10.741 -0.785 -9.275 1.00 85.88 114 TRP A O 1
ATOM 985 N N . PRO A 1 115 ? -12.034 -2.018 -10.621 1.00 84.75 115 PRO A N 1
ATOM 986 C CA . PRO A 1 115 ? -11.506 -1.442 -11.859 1.00 84.75 115 PRO A CA 1
ATOM 987 C C . PRO A 1 115 ? -11.669 0.079 -11.963 1.00 84.75 115 PRO A C 1
ATOM 989 O O . PRO A 1 115 ? -10.859 0.738 -12.619 1.00 84.75 115 PRO A O 1
ATOM 992 N N . GLU A 1 116 ? -12.664 0.668 -11.303 1.00 83.88 116 GLU A N 1
ATOM 993 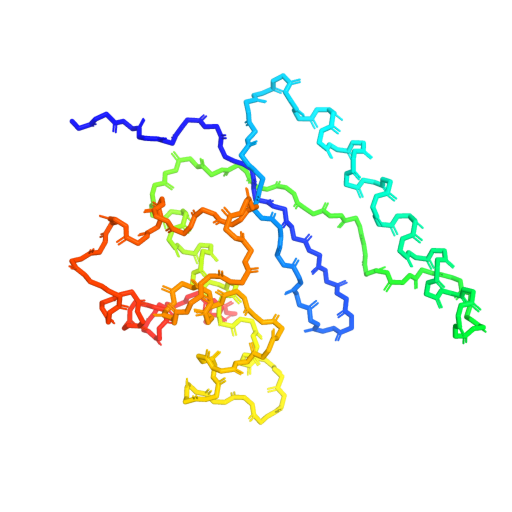C CA . GLU A 1 116 ? -12.882 2.115 -11.267 1.00 83.88 116 GLU A CA 1
ATOM 994 C C . GLU A 1 116 ? -11.800 2.832 -10.451 1.00 83.88 116 GLU A C 1
ATOM 996 O O . GLU A 1 116 ? -11.359 3.914 -10.838 1.00 83.88 116 GLU A O 1
ATOM 1001 N N . PHE A 1 117 ? -11.328 2.206 -9.369 1.00 76.06 117 PHE A N 1
ATOM 1002 C CA . PHE A 1 117 ? -10.445 2.822 -8.373 1.00 76.06 117 PHE A CA 1
ATOM 1003 C C . PHE A 1 117 ? -8.988 2.370 -8.487 1.00 76.06 117 PHE A C 1
ATOM 1005 O O . PHE A 1 117 ? -8.072 3.159 -8.266 1.00 76.06 117 PHE A O 1
ATOM 1012 N N . LEU A 1 118 ? -8.757 1.106 -8.837 1.00 80.88 118 LEU A N 1
ATOM 1013 C CA . LEU A 1 118 ? -7.435 0.508 -8.922 1.00 80.88 118 LEU A CA 1
ATOM 1014 C C . LEU A 1 118 ? -6.980 0.447 -10.378 1.00 80.88 118 LEU A C 1
ATOM 1016 O O . LEU A 1 118 ? -7.571 -0.257 -11.198 1.00 80.88 118 LEU A O 1
ATOM 1020 N N . LYS A 1 119 ? -5.892 1.156 -10.687 1.00 85.25 119 LYS A N 1
ATOM 1021 C CA . LYS A 1 119 ? -5.272 1.195 -12.018 1.00 85.25 119 LYS A CA 1
ATOM 1022 C C . LYS A 1 119 ? -3.920 0.469 -11.989 1.00 85.25 119 LYS A C 1
ATOM 1024 O O . LYS A 1 119 ? -2.888 1.125 -11.884 1.00 85.25 119 LYS A O 1
ATOM 1029 N N . PRO A 1 120 ? -3.891 -0.876 -12.060 1.00 87.94 120 PRO A N 1
ATOM 1030 C CA . PRO A 1 120 ? -2.653 -1.642 -11.908 1.00 87.94 120 PRO A CA 1
ATOM 1031 C C . PRO A 1 120 ? -1.694 -1.467 -13.094 1.00 87.94 120 PRO A C 1
ATOM 1033 O O . PRO A 1 120 ? -0.497 -1.689 -12.942 1.00 87.94 120 PRO A O 1
ATOM 1036 N N . ASN A 1 121 ? -2.198 -1.038 -14.256 1.00 89.44 121 ASN A N 1
ATOM 1037 C CA . ASN A 1 121 ? -1.425 -0.899 -15.491 1.00 89.44 121 ASN A CA 1
ATOM 1038 C C . ASN A 1 121 ? -0.202 0.013 -15.356 1.00 89.44 121 ASN A C 1
ATOM 1040 O O . ASN A 1 121 ? 0.831 -0.313 -15.922 1.00 89.44 121 ASN A O 1
ATOM 1044 N N . ILE A 1 122 ? -0.265 1.066 -14.531 1.00 84.88 122 ILE A N 1
ATOM 1045 C CA . ILE A 1 122 ? 0.893 1.944 -14.286 1.00 84.88 122 ILE A CA 1
ATOM 1046 C C . ILE A 1 122 ? 2.120 1.186 -13.750 1.00 84.88 122 ILE A C 1
ATOM 1048 O O . ILE A 1 122 ? 3.256 1.592 -13.974 1.00 84.88 122 ILE A O 1
ATOM 1052 N N . ILE A 1 123 ? 1.891 0.069 -13.059 1.00 90.50 123 ILE A N 1
ATOM 1053 C CA . ILE A 1 123 ? 2.930 -0.841 -12.573 1.00 90.50 123 ILE A CA 1
ATOM 1054 C C . ILE A 1 123 ? 3.102 -2.014 -13.543 1.00 90.50 123 ILE A C 1
ATOM 1056 O O . ILE A 1 123 ? 4.225 -2.343 -13.903 1.00 90.50 123 ILE A O 1
ATOM 1060 N N . LEU A 1 124 ? 2.009 -2.653 -13.978 1.00 93.06 124 LEU A N 1
ATOM 1061 C CA . LEU A 1 124 ? 2.073 -3.881 -14.779 1.00 93.06 124 LEU A CA 1
ATOM 1062 C C . LEU A 1 124 ? 2.682 -3.674 -16.171 1.00 93.06 124 LEU A C 1
ATOM 1064 O O . LEU A 1 124 ? 3.346 -4.584 -16.657 1.00 93.06 124 LEU A O 1
ATOM 1068 N N . GLU A 1 125 ? 2.503 -2.506 -16.791 1.00 94.06 125 GLU A N 1
ATOM 1069 C CA . GLU A 1 125 ? 3.086 -2.180 -18.104 1.00 94.06 125 GLU A CA 1
ATOM 1070 C C . GLU A 1 125 ? 4.613 -2.001 -18.049 1.00 94.06 125 GLU A C 1
ATOM 1072 O O . GLU A 1 125 ? 5.273 -2.032 -19.084 1.00 94.06 125 GLU A O 1
ATOM 1077 N N . GLN A 1 126 ? 5.198 -1.885 -16.850 1.00 94.81 126 GLN A N 1
ATOM 1078 C CA . GLN A 1 126 ? 6.653 -1.871 -16.656 1.00 94.81 126 GLN A CA 1
ATOM 1079 C C . GLN A 1 126 ? 7.272 -3.280 -16.686 1.00 94.81 126 GLN A C 1
ATOM 1081 O O . GLN A 1 126 ? 8.492 -3.425 -16.632 1.00 94.81 126 GLN A O 1
ATOM 1086 N N . PHE A 1 127 ? 6.448 -4.330 -16.774 1.00 96.25 127 PHE A N 1
ATOM 1087 C CA . PHE A 1 127 ? 6.883 -5.721 -16.847 1.00 96.25 127 PHE A CA 1
ATOM 1088 C C . PHE A 1 127 ? 6.404 -6.374 -18.142 1.00 96.25 127 PHE A C 1
ATOM 1090 O O . PHE A 1 127 ? 5.295 -6.140 -18.609 1.00 96.25 127 PHE A O 1
ATOM 1097 N N . ASN A 1 128 ? 7.200 -7.307 -18.672 1.00 95.38 128 ASN A N 1
ATOM 1098 C CA . ASN A 1 128 ? 6.825 -8.061 -19.875 1.00 95.38 128 ASN A CA 1
ATOM 1099 C C . ASN A 1 128 ? 5.535 -8.879 -19.695 1.00 95.38 128 ASN A C 1
ATOM 1101 O O . ASN A 1 128 ? 4.867 -9.209 -20.669 1.00 95.38 128 ASN A O 1
ATOM 1105 N N . ASN A 1 129 ? 5.225 -9.283 -18.460 1.00 95.00 129 ASN A N 1
ATOM 1106 C CA . ASN A 1 129 ? 4.000 -9.988 -18.100 1.00 95.00 129 ASN A CA 1
ATOM 1107 C C . ASN A 1 129 ? 3.786 -9.983 -16.575 1.00 95.00 129 ASN A C 1
ATOM 1109 O O . ASN A 1 129 ? 4.692 -9.683 -15.794 1.00 95.00 129 ASN A O 1
ATOM 1113 N N . LYS A 1 130 ? 2.590 -10.410 -16.146 1.00 94.50 130 LYS A N 1
ATOM 1114 C CA . LYS A 1 130 ? 2.223 -10.527 -14.726 1.00 94.50 130 LYS A CA 1
ATOM 1115 C C . LYS A 1 130 ? 3.134 -11.477 -13.936 1.00 94.50 130 LYS A C 1
ATOM 1117 O O . LYS A 1 130 ? 3.344 -11.248 -12.751 1.00 94.50 130 LYS A O 1
ATOM 1122 N N . ALA A 1 131 ? 3.694 -12.521 -14.557 1.00 94.44 131 ALA A N 1
ATOM 1123 C CA . ALA A 1 131 ? 4.590 -13.448 -13.860 1.00 94.44 131 ALA A CA 1
ATOM 1124 C C . ALA A 1 131 ? 5.903 -12.763 -13.449 1.00 94.44 131 ALA A C 1
ATOM 1126 O O . ALA A 1 131 ? 6.338 -12.924 -12.316 1.00 94.44 131 ALA A O 1
ATOM 1127 N N . LYS A 1 132 ? 6.470 -11.904 -14.308 1.00 96.75 132 LYS A N 1
ATOM 1128 C CA . LYS A 1 132 ? 7.653 -11.097 -13.965 1.00 96.75 132 LYS A CA 1
ATOM 1129 C C . LYS A 1 132 ? 7.401 -10.120 -12.825 1.00 96.75 132 LYS A C 1
ATOM 1131 O O . LYS A 1 132 ? 8.281 -9.920 -11.995 1.00 96.75 132 LYS A O 1
ATOM 1136 N N . TYR A 1 133 ? 6.196 -9.567 -12.747 1.00 95.50 133 TYR A N 1
ATOM 1137 C CA . TYR A 1 133 ? 5.799 -8.761 -11.601 1.00 95.50 133 TYR A CA 1
ATOM 1138 C C . TYR A 1 133 ? 5.714 -9.588 -10.306 1.00 95.50 133 TYR A C 1
ATOM 1140 O O . TYR A 1 133 ? 6.202 -9.164 -9.261 1.00 95.50 133 TYR A O 1
ATOM 1148 N N . VAL A 1 134 ? 5.149 -10.799 -10.370 1.00 94.56 134 VAL A N 1
ATOM 1149 C CA . VAL A 1 134 ? 5.113 -11.724 -9.223 1.00 94.56 134 VAL A CA 1
ATOM 1150 C C . VAL A 1 134 ? 6.519 -12.097 -8.763 1.00 94.56 134 VAL A C 1
ATOM 1152 O O . VAL A 1 134 ? 6.775 -12.105 -7.557 1.00 94.56 134 VAL A O 1
ATOM 1155 N N . ASP A 1 135 ? 7.422 -12.387 -9.700 1.00 94.31 135 ASP A N 1
ATOM 1156 C CA . ASP A 1 135 ? 8.828 -12.662 -9.406 1.00 94.31 135 ASP A CA 1
ATOM 1157 C C . ASP A 1 135 ? 9.455 -11.465 -8.687 1.00 94.31 135 ASP A C 1
ATOM 1159 O O . ASP A 1 135 ? 9.973 -11.627 -7.585 1.00 94.31 135 ASP A O 1
ATOM 1163 N N . PHE A 1 136 ? 9.294 -10.258 -9.239 1.00 95.12 136 PHE A N 1
ATOM 1164 C CA . PHE A 1 136 ? 9.786 -9.018 -8.643 1.00 95.12 136 PHE A CA 1
ATOM 1165 C C . PHE A 1 136 ? 9.284 -8.808 -7.206 1.00 95.12 136 PHE A C 1
ATOM 1167 O O . PHE A 1 136 ? 10.090 -8.566 -6.313 1.00 95.12 136 PHE A O 1
ATOM 1174 N N . VAL A 1 137 ? 7.983 -8.960 -6.936 1.00 92.69 137 VAL A N 1
ATOM 1175 C CA . VAL A 1 137 ? 7.437 -8.818 -5.570 1.00 92.69 137 VAL A CA 1
ATOM 1176 C C . VAL A 1 137 ? 8.001 -9.883 -4.619 1.00 92.69 137 VAL A C 1
ATOM 1178 O O . VAL A 1 137 ? 8.186 -9.624 -3.429 1.00 92.69 137 VAL A O 1
ATOM 1181 N N . ASN A 1 138 ? 8.279 -11.091 -5.113 1.00 90.44 138 ASN A N 1
ATOM 1182 C CA . ASN A 1 138 ? 8.830 -12.166 -4.292 1.00 90.44 138 ASN A CA 1
ATOM 1183 C C . ASN A 1 138 ? 10.326 -12.015 -4.003 1.00 90.44 138 ASN A C 1
ATOM 1185 O O . ASN A 1 138 ? 10.740 -12.442 -2.926 1.00 90.44 138 ASN A O 1
ATOM 1189 N N . THR A 1 139 ? 11.102 -11.440 -4.925 1.00 91.81 139 THR A N 1
ATOM 1190 C CA . THR A 1 139 ? 12.562 -11.277 -4.807 1.00 91.81 139 THR A CA 1
ATOM 1191 C C . THR A 1 139 ? 12.993 -9.884 -4.356 1.00 91.81 139 THR A C 1
ATOM 1193 O O . THR A 1 139 ? 14.158 -9.695 -4.027 1.00 91.81 139 THR A O 1
ATOM 1196 N N . SER A 1 140 ? 12.096 -8.896 -4.377 1.00 91.19 140 SER A N 1
ATOM 1197 C CA . SER A 1 140 ? 12.378 -7.531 -3.925 1.00 91.19 140 SER A CA 1
ATOM 1198 C C . SER A 1 140 ? 12.793 -7.528 -2.458 1.00 91.19 140 SER A C 1
ATOM 1200 O O . SER A 1 140 ? 12.122 -8.151 -1.637 1.00 91.19 140 SER A O 1
ATOM 1202 N N . LEU A 1 141 ? 13.825 -6.754 -2.118 1.00 88.44 141 LEU A N 1
ATOM 1203 C CA . LEU A 1 141 ? 14.287 -6.541 -0.742 1.00 88.44 141 LEU A CA 1
ATOM 1204 C C . LEU A 1 141 ? 13.367 -5.614 0.070 1.00 88.44 141 LEU A C 1
ATOM 1206 O O . LEU A 1 141 ? 13.652 -5.315 1.225 1.00 88.44 141 LEU A O 1
ATOM 1210 N N . ALA A 1 142 ? 12.237 -5.168 -0.489 1.00 81.50 142 ALA A N 1
ATOM 1211 C CA . ALA A 1 142 ? 11.273 -4.362 0.248 1.00 81.50 142 ALA A CA 1
ATOM 1212 C C . ALA A 1 142 ? 10.881 -5.071 1.562 1.00 81.50 142 ALA A C 1
ATOM 1214 O O . ALA A 1 142 ? 10.432 -6.220 1.529 1.00 81.50 142 ALA A O 1
ATOM 1215 N N . LYS A 1 143 ? 11.046 -4.391 2.705 1.00 73.94 143 LYS A N 1
ATOM 1216 C CA . LYS A 1 143 ? 10.916 -4.908 4.092 1.00 73.94 143 LYS A CA 1
ATOM 1217 C C . LYS A 1 143 ? 12.084 -5.711 4.682 1.00 73.94 143 LYS A C 1
ATOM 1219 O O . LYS A 1 143 ? 11.984 -6.102 5.842 1.00 73.94 143 LYS A O 1
ATOM 1224 N N . GLU A 1 144 ? 13.152 -5.974 3.938 1.00 69.50 144 GLU A N 1
ATOM 1225 C CA . GLU A 1 144 ? 14.293 -6.769 4.431 1.00 69.50 144 GLU A CA 1
ATOM 1226 C C . GLU A 1 144 ? 15.372 -5.920 5.114 1.00 69.50 144 GLU A C 1
ATOM 1228 O O . GLU A 1 144 ? 16.245 -6.468 5.780 1.00 69.50 144 GLU A O 1
ATOM 1233 N N . GLU A 1 145 ? 15.262 -4.592 5.058 1.00 46.25 145 GLU A N 1
ATOM 1234 C CA . GLU A 1 145 ? 16.115 -3.691 5.831 1.00 46.25 145 GLU A CA 1
ATOM 1235 C C . GLU A 1 145 ? 15.576 -3.510 7.260 1.00 46.25 145 GLU A C 1
ATOM 1237 O O . GLU A 1 145 ? 14.540 -2.876 7.495 1.00 46.25 145 GLU A O 1
ATOM 1242 N N . LYS A 1 146 ? 16.305 -4.090 8.215 1.00 41.34 146 LYS A N 1
ATOM 1243 C CA . LYS A 1 146 ? 16.361 -3.694 9.624 1.00 41.34 146 LYS A CA 1
ATOM 1244 C C . LYS A 1 146 ? 17.810 -3.635 10.068 1.00 41.34 146 LYS A C 1
ATOM 1246 O O . LYS A 1 146 ? 18.558 -4.566 9.698 1.00 41.34 146 LYS A O 1
#

Solvent-accessible surface area (backbone atoms only — not comparable to full-atom values): 8865 Å² total; per-residue (Å²): 133,80,81,92,51,88,41,37,34,42,36,43,43,55,44,92,92,42,72,50,80,46,83,42,85,33,54,83,87,44,45,68,60,48,54,52,52,51,51,51,50,54,51,52,50,43,51,52,52,25,64,75,69,76,50,82,83,83,72,51,88,61,80,74,51,75,45,80,40,77,46,68,66,57,47,51,46,52,52,27,35,58,59,45,49,60,54,78,42,89,92,38,46,79,83,43,45,52,70,34,87,92,44,67,47,23,37,62,65,69,64,57,88,45,68,92,76,52,73,54,57,82,59,50,72,79,33,100,41,65,66,57,48,52,50,46,44,71,69,47,64,56,84,70,82,126

Foldseek 3Di:
DDFPADFWKWKWFDFPLQIATATDRDDPVCVVVVLVVQVCVLVVVQVVVCVVVVHDDDRTPDDIDIDRDHHLVSVLLVLLLNLCSCVVPPPQDLVCSCVVPRGCNVCLQPNNPCVPRDDNCSNQVVDPHSVVSSVCSVPPCNVVDD

Radius of gyration: 16.28 Å; Cα contacts (8 Å, |Δi|>4): 154; chains: 1; bounding box: 37×41×46 Å

Secondary structure (DSSP, 8-state):
---S-SSEEEEEEEETTEEEEEEEE--GGGHHHHHHHHHHHHHHHHHHHHHHTT--S-SSSS--EEEEE-SHHHHHHHHHHHHHGGGGSTT--HHHHTT-TT-THHHHHS--S-TTT--THHHHTTSSSHHHHHHHHHH--TT---

Organism: NCBI:txid1618727

Sequence (146 aa):
MNPIILDFFFVYFIFNQIQLLIILVSILHILEKIKNLIYLLILSYTKYFNAKYKRTGHLFQGPYQAVHVEDNEQLLHLSAYIHKNPKEIKNVNNKKLIKYPWSSFQDYILENRWPEFLKPNIILEQFNNKAKYVDFVNTSLAKEEK